Protein AF-A0A358QWW0-F1 (afdb_monomer_lite)

Secondary structure (DSSP, 8-state):
--HHHHHHHHHHHTTT-SSEEEEEE-SSGGGS--GGG--TTEEEEEEEE-SS-EEEEEEETTEEEEEEPPTT--GGG--HHHHHHTT-S-SS-GGGGB-TTT--B-S-EETTTEEHHHHHHHHT--

pLDDT: mean 85.1, std 9.16, range [53.0, 96.12]

Radius of gyration: 15.18 Å; chains: 1; bounding box: 35×37×39 Å

Sequence (126 aa):
MPIQEFENKIKGFWDGLPAVISVKEITRRSQLPKWEDCPKDHLYVGIIRKKNNDRLIVVKHQMAMEVNTAKGWRVERLGNKELLFAGLLPEFKSSGMVCSACGQFSTRINIGQVCTDCLNKKKRAI

Structure (mmCIF, N/CA/C/O backbone):
data_AF-A0A358QWW0-F1
#
_entry.id   AF-A0A358QWW0-F1
#
loop_
_atom_site.group_PDB
_atom_site.id
_atom_site.type_symbol
_atom_site.label_atom_id
_atom_site.label_alt_id
_atom_site.label_comp_id
_atom_site.label_asym_id
_atom_site.label_entity_id
_atom_site.label_seq_id
_atom_site.pdbx_PDB_ins_code
_atom_site.Cartn_x
_atom_site.Cartn_y
_atom_site.Cartn_z
_atom_site.occupancy
_atom_site.B_iso_or_equiv
_atom_site.auth_seq_id
_atom_site.auth_comp_id
_atom_site.auth_asym_id
_atom_site.auth_atom_id
_atom_site.pdbx_PDB_model_num
ATOM 1 N N . MET A 1 1 ? -9.847 14.535 8.745 1.00 65.25 1 MET A N 1
ATOM 2 C CA . MET A 1 1 ? -9.477 14.293 7.345 1.00 65.25 1 MET A CA 1
ATOM 3 C C . MET A 1 1 ? -10.345 13.146 6.843 1.00 65.25 1 MET A C 1
ATOM 5 O O . MET A 1 1 ? -10.285 12.077 7.438 1.00 65.25 1 MET A O 1
ATOM 9 N N . PRO A 1 2 ? -11.235 13.380 5.869 1.00 81.69 2 PRO A N 1
ATOM 10 C CA . PRO A 1 2 ? -11.974 12.335 5.165 1.00 81.69 2 PRO A CA 1
ATOM 11 C C . PRO A 1 2 ? -11.034 11.327 4.486 1.00 81.69 2 PRO A C 1
ATOM 13 O O . PRO A 1 2 ? -9.900 11.657 4.142 1.00 81.69 2 PRO A O 1
ATOM 16 N N . ILE A 1 3 ? -11.516 10.107 4.233 1.00 84.88 3 ILE A N 1
ATOM 17 C CA . ILE A 1 3 ? -10.727 9.052 3.562 1.00 84.88 3 ILE A CA 1
ATOM 18 C C . ILE A 1 3 ? -10.233 9.501 2.182 1.00 84.88 3 ILE A C 1
ATOM 20 O O . ILE A 1 3 ? -9.110 9.175 1.810 1.00 84.88 3 ILE A O 1
ATOM 24 N N . GLN A 1 4 ? -11.022 10.306 1.466 1.00 86.31 4 GLN A N 1
ATOM 25 C CA . GLN A 1 4 ? -10.635 10.851 0.165 1.00 86.31 4 GLN A CA 1
ATOM 26 C C . GLN A 1 4 ? -9.389 11.746 0.245 1.00 86.31 4 GLN A C 1
ATOM 28 O O . GLN A 1 4 ? -8.505 11.663 -0.602 1.00 86.31 4 GLN A O 1
ATOM 33 N N . GLU A 1 5 ? -9.286 12.585 1.276 1.00 87.12 5 GLU A N 1
ATOM 34 C CA . GLU A 1 5 ? -8.103 13.420 1.504 1.00 87.12 5 GLU A CA 1
ATOM 35 C C . GLU A 1 5 ? -6.884 12.565 1.876 1.00 87.12 5 GLU A C 1
ATOM 37 O O . GLU A 1 5 ? -5.776 12.840 1.418 1.00 87.12 5 GLU A O 1
ATOM 42 N N . PHE A 1 6 ? -7.082 11.491 2.652 1.00 88.50 6 PHE A N 1
ATOM 43 C CA . PHE A 1 6 ? -6.011 10.538 2.943 1.00 88.50 6 PHE A CA 1
ATOM 44 C C . PHE A 1 6 ? -5.524 9.836 1.668 1.00 88.50 6 PHE A C 1
ATOM 46 O O . PHE A 1 6 ? -4.320 9.770 1.438 1.00 88.50 6 PHE A O 1
ATOM 53 N N . GLU A 1 7 ? -6.432 9.377 0.805 1.00 90.31 7 GLU A N 1
ATOM 54 C CA . GLU A 1 7 ? -6.087 8.796 -0.496 1.00 90.31 7 GLU A CA 1
ATOM 55 C C . GLU A 1 7 ? -5.296 9.770 -1.369 1.00 90.31 7 GLU A C 1
ATOM 57 O O . GLU A 1 7 ? -4.246 9.403 -1.899 1.00 90.31 7 GLU A O 1
ATOM 62 N N . ASN A 1 8 ? -5.755 11.018 -1.475 1.00 88.88 8 ASN A N 1
ATOM 63 C CA . ASN A 1 8 ? -5.074 12.053 -2.251 1.00 88.88 8 ASN A CA 1
ATOM 64 C C . ASN A 1 8 ? -3.675 12.347 -1.691 1.00 88.88 8 ASN A C 1
ATOM 66 O O . ASN A 1 8 ? -2.725 12.491 -2.459 1.00 88.88 8 ASN A O 1
ATOM 70 N N . LYS A 1 9 ? -3.523 12.367 -0.360 1.00 87.81 9 LYS A N 1
ATOM 71 C CA . LYS A 1 9 ? -2.221 12.512 0.303 1.00 87.81 9 LYS A CA 1
ATOM 72 C C . LYS A 1 9 ? -1.280 11.365 -0.062 1.00 87.81 9 LYS A C 1
ATOM 74 O O . LYS A 1 9 ? -0.132 11.624 -0.409 1.00 87.81 9 LYS A O 1
ATOM 79 N N . ILE A 1 10 ? -1.752 10.114 -0.005 1.00 88.44 10 ILE A N 1
ATOM 80 C CA . ILE A 1 10 ? -0.941 8.959 -0.410 1.00 88.44 10 ILE A CA 1
ATOM 81 C C . ILE A 1 10 ? -0.551 9.091 -1.885 1.00 88.44 10 ILE A C 1
ATOM 83 O O . ILE A 1 10 ? 0.636 9.045 -2.184 1.00 88.44 10 ILE A O 1
ATOM 87 N N . LYS A 1 11 ? -1.497 9.364 -2.792 1.00 88.00 11 LYS A N 1
ATOM 88 C CA . LYS A 1 11 ? -1.207 9.583 -4.223 1.00 88.00 11 LYS A CA 1
ATOM 89 C C . LYS A 1 11 ? -0.145 10.657 -4.462 1.00 88.00 11 LYS A C 1
ATOM 91 O O . LYS A 1 11 ? 0.732 10.452 -5.295 1.00 88.00 11 LYS A O 1
ATOM 96 N N . GLY A 1 12 ? -0.174 11.750 -3.699 1.00 85.50 12 GLY A N 1
ATOM 97 C CA . GLY A 1 12 ? 0.819 12.821 -3.795 1.00 85.50 12 GLY A CA 1
ATOM 98 C C . GLY A 1 12 ? 2.255 12.378 -3.491 1.00 85.50 12 GLY A C 1
ATOM 99 O O . GLY A 1 12 ? 3.182 12.859 -4.131 1.00 85.50 12 GLY A O 1
ATOM 100 N N . PHE A 1 13 ? 2.466 11.428 -2.574 1.00 85.19 13 PHE A N 1
ATOM 101 C CA . PHE A 1 13 ? 3.816 10.927 -2.260 1.00 85.19 13 PHE A CA 1
ATOM 102 C C . PHE A 1 13 ? 4.429 10.055 -3.351 1.00 85.19 13 PHE A C 1
ATOM 104 O O . PHE A 1 13 ? 5.643 9.890 -3.413 1.00 85.19 13 PHE A O 1
ATOM 111 N N . TRP A 1 14 ? 3.573 9.466 -4.167 1.00 81.06 14 TRP A N 1
ATOM 112 C CA . TRP A 1 14 ? 3.927 8.509 -5.199 1.00 81.06 14 TRP A CA 1
ATOM 113 C C . TRP A 1 14 ? 4.179 9.199 -6.554 1.00 81.06 14 TRP A C 1
ATOM 115 O O . TRP A 1 14 ? 4.638 8.558 -7.491 1.00 81.06 14 TRP A O 1
ATOM 125 N N . ASP A 1 15 ? 3.961 10.519 -6.647 1.00 73.44 15 ASP A N 1
ATOM 126 C CA . ASP A 1 15 ? 4.329 11.353 -7.805 1.00 73.44 15 ASP A CA 1
ATOM 127 C C . ASP A 1 15 ? 3.859 10.756 -9.14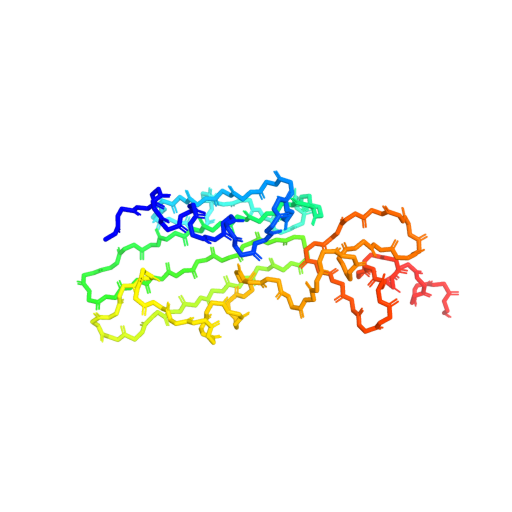9 1.00 73.44 15 ASP A C 1
ATOM 129 O O . ASP A 1 15 ? 4.607 10.623 -10.115 1.00 73.44 15 ASP A O 1
ATOM 133 N N . GLY A 1 16 ? 2.603 10.293 -9.176 1.00 67.62 16 GLY A N 1
ATOM 134 C CA . GLY A 1 16 ? 1.990 9.668 -10.353 1.00 67.62 16 GLY A CA 1
ATOM 135 C C . GLY A 1 16 ? 2.205 8.154 -10.504 1.00 67.62 16 GLY A C 1
ATOM 136 O O . GLY A 1 16 ? 1.684 7.580 -11.456 1.00 67.62 16 GLY A O 1
ATOM 137 N N . LEU A 1 17 ? 2.914 7.486 -9.584 1.00 65.94 17 LEU A N 1
ATOM 138 C CA . LEU A 1 17 ? 3.125 6.029 -9.585 1.00 65.94 17 LEU A CA 1
ATOM 139 C C . LEU A 1 17 ? 3.131 5.460 -8.160 1.00 65.94 17 LEU A C 1
ATOM 141 O O . LEU A 1 17 ? 3.989 5.881 -7.405 1.00 65.94 17 LEU A O 1
ATOM 145 N N . PRO A 1 18 ? 2.316 4.459 -7.772 1.00 67.44 18 PRO A N 1
ATOM 146 C CA . PRO A 1 18 ? 1.776 3.393 -8.600 1.00 67.44 18 PRO A CA 1
ATOM 147 C C . PRO A 1 18 ? 0.612 3.855 -9.459 1.00 67.44 18 PRO A C 1
ATOM 149 O O . PRO A 1 18 ? -0.059 4.833 -9.136 1.00 67.44 18 PRO A O 1
ATOM 152 N N . ALA A 1 19 ? 0.365 3.111 -10.536 1.00 65.62 19 ALA A N 1
ATOM 153 C CA . ALA A 1 19 ? -0.715 3.402 -11.468 1.00 65.62 19 ALA A CA 1
ATOM 154 C C . ALA A 1 19 ? -2.083 3.431 -10.765 1.00 65.62 19 ALA A C 1
ATOM 156 O O . ALA A 1 19 ? -2.961 4.202 -11.149 1.00 65.62 19 ALA A O 1
ATOM 157 N N . VAL A 1 20 ? -2.256 2.628 -9.705 1.00 84.88 20 VAL A N 1
ATOM 158 C CA . VAL A 1 20 ? -3.509 2.566 -8.949 1.00 84.88 20 VAL A CA 1
ATOM 159 C C . VAL A 1 20 ? -3.257 2.555 -7.441 1.00 84.88 20 VAL A C 1
ATOM 161 O O . VAL A 1 20 ? -2.664 1.624 -6.897 1.00 84.88 20 VAL A O 1
ATOM 164 N N . ILE A 1 21 ? -3.793 3.565 -6.749 1.00 89.94 21 ILE A N 1
ATOM 165 C CA . ILE A 1 21 ? -3.937 3.590 -5.286 1.00 89.94 21 ILE A CA 1
ATOM 166 C C . ILE A 1 21 ? -5.424 3.606 -4.961 1.00 89.94 21 ILE A C 1
ATOM 168 O O . ILE A 1 21 ? -6.130 4.517 -5.387 1.00 89.94 21 ILE A O 1
ATOM 172 N N . SER A 1 22 ? -5.886 2.616 -4.198 1.00 92.00 22 SER A N 1
ATOM 173 C CA . SER A 1 22 ? -7.271 2.518 -3.733 1.00 92.00 22 SER A CA 1
ATOM 174 C C . SER A 1 22 ? -7.298 2.497 -2.215 1.00 92.00 22 SER A C 1
ATOM 176 O O . SER A 1 22 ? -6.851 1.520 -1.611 1.00 92.00 22 SER A O 1
ATOM 178 N N . VAL A 1 23 ? -7.907 3.508 -1.599 1.00 93.94 23 VAL A N 1
ATOM 179 C CA . VAL A 1 23 ? -8.155 3.525 -0.156 1.00 93.94 23 VAL A CA 1
ATOM 180 C C . VAL A 1 23 ? -9.642 3.325 0.103 1.00 93.94 23 VAL A C 1
ATOM 182 O O . VAL A 1 23 ? -10.482 3.998 -0.482 1.00 93.94 23 VAL A O 1
ATOM 185 N N . LYS A 1 24 ? -9.994 2.386 0.984 1.00 94.12 24 LYS A N 1
ATOM 186 C CA . LYS A 1 24 ? -11.391 2.113 1.341 1.00 94.12 24 LYS A CA 1
ATOM 187 C C . LYS A 1 24 ? -11.555 1.915 2.836 1.00 94.12 24 LYS A C 1
ATOM 189 O O . LYS A 1 24 ? -10.714 1.294 3.487 1.00 94.12 24 LYS A O 1
ATOM 194 N N . GLU A 1 25 ? -12.680 2.380 3.371 1.00 95.06 25 GLU A N 1
ATOM 195 C CA . GLU A 1 25 ? -13.138 1.887 4.665 1.00 95.06 25 GLU A CA 1
ATOM 196 C C . GLU A 1 25 ? -13.656 0.460 4.494 1.00 95.06 25 GLU A C 1
ATOM 198 O O . GLU A 1 25 ? -14.429 0.165 3.581 1.00 95.06 25 GLU A O 1
ATOM 203 N N . ILE A 1 26 ? -13.195 -0.439 5.352 1.00 95.81 26 ILE A N 1
ATOM 204 C CA . ILE A 1 26 ? -13.568 -1.847 5.328 1.00 95.81 26 ILE A CA 1
ATOM 205 C C . ILE A 1 26 ? -13.931 -2.297 6.738 1.00 95.81 26 ILE A C 1
ATOM 207 O O . ILE A 1 26 ? -13.484 -1.743 7.739 1.00 95.81 26 ILE A O 1
ATOM 211 N N . THR A 1 27 ? -14.717 -3.360 6.818 1.00 94.06 27 THR A N 1
ATOM 212 C CA . THR A 1 27 ? -15.038 -4.040 8.078 1.00 94.06 27 THR A CA 1
ATOM 213 C C . THR A 1 27 ? -14.272 -5.353 8.218 1.00 94.06 27 THR A C 1
ATOM 215 O O . THR A 1 27 ? -14.027 -5.814 9.332 1.00 94.06 27 THR A O 1
ATOM 218 N N . ARG A 1 28 ? -13.865 -5.961 7.093 1.00 92.81 28 ARG A N 1
ATOM 219 C CA . ARG A 1 28 ? -13.194 -7.267 7.037 1.00 92.81 28 ARG A CA 1
ATOM 220 C C . ARG A 1 28 ? -12.060 -7.262 6.013 1.00 92.81 28 ARG A C 1
ATOM 222 O O . ARG A 1 28 ? -12.190 -6.680 4.939 1.00 92.81 28 ARG A O 1
ATOM 229 N N . ARG A 1 29 ? -10.978 -7.999 6.302 1.00 92.19 29 ARG A N 1
ATOM 230 C CA . ARG A 1 29 ? -9.815 -8.172 5.403 1.00 92.19 29 ARG A CA 1
ATOM 231 C C . ARG A 1 29 ? -10.197 -8.692 4.012 1.00 92.19 29 ARG A C 1
ATOM 233 O O . ARG A 1 29 ? -9.538 -8.329 3.043 1.00 92.19 29 ARG A O 1
ATOM 240 N N . SER A 1 30 ? -11.238 -9.519 3.909 1.00 93.69 30 SER A N 1
ATOM 241 C CA . SER A 1 30 ? -11.701 -10.119 2.649 1.00 93.69 30 SER A CA 1
ATOM 242 C C . SER A 1 30 ? -12.259 -9.113 1.638 1.00 93.69 30 SER A C 1
ATOM 244 O O . SER A 1 30 ? -12.418 -9.459 0.476 1.00 93.69 30 SER A O 1
ATOM 246 N N . GLN A 1 31 ? -12.545 -7.875 2.056 1.00 94.69 31 GLN A N 1
ATOM 247 C CA . GLN A 1 31 ? -12.966 -6.798 1.154 1.00 94.69 31 GLN A CA 1
ATOM 248 C C . GLN A 1 31 ? -11.801 -6.192 0.354 1.00 94.69 31 GLN A C 1
ATOM 250 O O . GLN A 1 31 ? -12.022 -5.361 -0.523 1.00 94.69 31 GLN A O 1
ATOM 255 N N . LEU A 1 32 ? -10.564 -6.585 0.667 1.00 95.06 32 LEU A N 1
ATOM 256 C CA . LEU A 1 32 ? -9.382 -6.293 -0.134 1.00 95.06 32 LEU A CA 1
ATOM 257 C C . LEU A 1 32 ? -8.943 -7.556 -0.880 1.00 95.06 32 LEU A C 1
ATOM 259 O O . LEU A 1 32 ? -9.104 -8.657 -0.341 1.00 95.06 32 LEU A O 1
ATOM 263 N N . PRO A 1 33 ? -8.313 -7.415 -2.057 1.00 94.00 33 PRO A N 1
ATOM 264 C CA . PRO A 1 33 ? -7.763 -8.554 -2.780 1.00 94.00 33 PRO A CA 1
ATOM 265 C C . PRO A 1 33 ? -6.742 -9.330 -1.936 1.00 94.00 33 PRO A C 1
ATOM 267 O O . PRO A 1 33 ? -6.162 -8.828 -0.958 1.00 94.00 33 PRO A O 1
ATOM 270 N N . LYS A 1 34 ? -6.533 -10.593 -2.302 1.00 92.94 34 LYS A N 1
ATOM 271 C CA . LYS A 1 34 ? -5.368 -11.351 -1.848 1.00 92.94 34 LYS A CA 1
ATOM 272 C C . LYS A 1 34 ? -4.124 -10.788 -2.541 1.00 92.94 34 LYS A C 1
ATOM 274 O O . LYS A 1 34 ? -4.233 -10.240 -3.635 1.00 92.94 34 LYS A O 1
ATOM 279 N N . TRP A 1 35 ? -2.960 -10.856 -1.896 1.00 91.12 35 TRP A N 1
ATOM 280 C CA . TRP A 1 35 ? -1.752 -10.237 -2.463 1.00 91.12 35 TRP A CA 1
ATOM 281 C C . TRP A 1 35 ? -1.290 -10.964 -3.731 1.00 91.12 35 TRP A C 1
ATOM 283 O O . TRP A 1 35 ? -0.645 -10.359 -4.585 1.00 91.12 35 TRP A O 1
ATOM 293 N N . GLU A 1 36 ? -1.615 -12.253 -3.833 1.00 90.00 36 GLU A N 1
ATOM 294 C CA . GLU A 1 36 ? -1.327 -13.150 -4.948 1.00 90.00 36 GLU A CA 1
ATOM 295 C C . GLU A 1 36 ? -1.963 -12.642 -6.245 1.00 90.00 36 GLU A C 1
ATOM 297 O O . GLU A 1 36 ? -1.361 -12.746 -7.311 1.00 90.00 36 GLU A O 1
ATOM 302 N N . ASP A 1 37 ? -3.139 -12.026 -6.122 1.00 90.62 37 ASP A N 1
ATOM 303 C CA . ASP A 1 37 ? -3.927 -11.492 -7.231 1.00 90.62 37 ASP A CA 1
ATOM 304 C C . ASP A 1 37 ? -3.652 -9.995 -7.472 1.00 90.62 37 ASP A C 1
ATOM 306 O O . ASP A 1 37 ? -4.236 -9.388 -8.370 1.00 90.62 37 ASP A O 1
ATOM 310 N N . CYS A 1 38 ? -2.796 -9.358 -6.661 1.00 89.88 38 CYS A N 1
ATOM 311 C CA . CYS A 1 38 ? -2.506 -7.932 -6.792 1.00 89.88 38 CYS A CA 1
ATOM 312 C C . CYS A 1 38 ? -1.520 -7.658 -7.940 1.00 89.88 38 CYS A C 1
ATOM 314 O O . CYS A 1 38 ? -0.390 -8.167 -7.902 1.00 89.88 38 CYS A O 1
ATOM 316 N N . PRO A 1 39 ? -1.879 -6.782 -8.900 1.00 90.62 39 PRO A N 1
ATOM 317 C CA . PRO A 1 39 ? -0.944 -6.283 -9.903 1.00 90.62 39 PRO A CA 1
ATOM 318 C C . PRO A 1 39 ? 0.256 -5.565 -9.274 1.00 90.62 39 PRO A C 1
ATOM 320 O O . PRO A 1 39 ? 0.174 -5.009 -8.175 1.00 90.62 39 PRO A O 1
ATOM 323 N N . LYS A 1 40 ? 1.386 -5.564 -9.987 1.00 88.44 40 LYS A N 1
ATOM 324 C CA . LYS A 1 40 ? 2.662 -4.984 -9.521 1.00 88.44 40 LYS A CA 1
ATOM 325 C C . LYS A 1 40 ? 2.581 -3.492 -9.230 1.00 88.44 40 LYS A C 1
ATOM 327 O O . LYS A 1 40 ? 3.257 -2.993 -8.329 1.00 88.44 40 LYS A O 1
ATOM 332 N N . ASP A 1 41 ? 1.750 -2.808 -9.993 1.00 87.25 41 ASP A N 1
ATOM 333 C CA . ASP A 1 41 ? 1.511 -1.374 -10.016 1.00 87.25 41 ASP A CA 1
ATOM 334 C C . ASP A 1 41 ? 0.256 -0.958 -9.241 1.00 87.25 41 ASP A C 1
ATOM 336 O O . ASP A 1 41 ? -0.232 0.154 -9.426 1.00 87.25 41 ASP A O 1
ATOM 340 N N . HIS A 1 42 ? -0.272 -1.827 -8.375 1.00 90.94 42 HIS A N 1
ATOM 341 C CA . HIS A 1 42 ? -1.425 -1.530 -7.533 1.00 90.94 42 HIS A CA 1
ATOM 342 C C . HIS A 1 42 ? -1.049 -1.496 -6.046 1.00 90.94 42 HIS A C 1
ATOM 344 O O . HIS A 1 42 ? -0.305 -2.343 -5.542 1.00 90.94 42 HIS A O 1
ATOM 350 N N . LEU A 1 43 ? -1.635 -0.538 -5.327 1.00 92.06 43 LEU A N 1
ATOM 351 C CA . LEU A 1 43 ? -1.585 -0.413 -3.875 1.00 92.06 43 LEU A CA 1
ATOM 352 C C . LEU A 1 43 ? -3.010 -0.297 -3.322 1.00 92.06 43 LEU A C 1
ATOM 354 O O . LEU A 1 43 ? -3.731 0.664 -3.594 1.00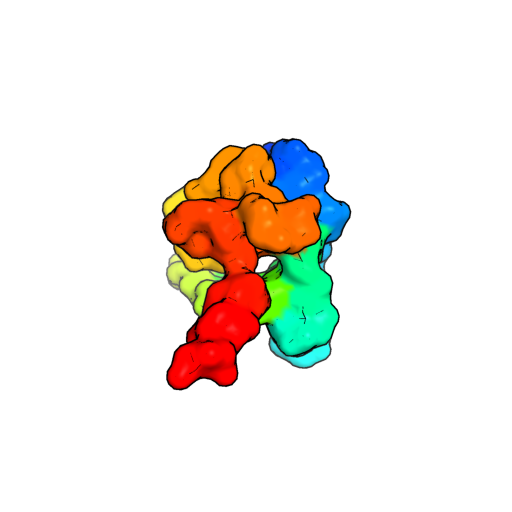 92.06 43 LEU A O 1
ATOM 358 N N . TYR A 1 44 ? -3.408 -1.267 -2.508 1.00 94.62 44 TYR A N 1
ATOM 359 C CA . TYR A 1 44 ? -4.704 -1.284 -1.843 1.00 94.62 44 TYR A CA 1
ATOM 360 C C . TYR A 1 44 ? -4.545 -1.011 -0.356 1.00 94.62 44 TYR A C 1
ATOM 362 O O . TYR A 1 44 ? -3.693 -1.595 0.315 1.00 94.62 44 TYR A O 1
ATOM 370 N N . VAL A 1 45 ? -5.415 -0.157 0.169 1.00 95.31 45 VAL A N 1
ATOM 371 C CA . VAL A 1 45 ? -5.408 0.253 1.566 1.00 95.31 45 VAL A CA 1
ATOM 372 C C . VAL A 1 45 ? -6.815 0.112 2.129 1.00 95.31 45 VAL A C 1
ATOM 374 O O . VAL A 1 45 ? -7.756 0.746 1.662 1.00 95.31 45 VAL A O 1
ATOM 377 N N . GLY A 1 46 ? -6.966 -0.728 3.141 1.00 96.12 46 GLY A N 1
ATOM 378 C CA . GLY A 1 46 ? -8.190 -0.866 3.914 1.00 96.12 46 GLY A CA 1
ATOM 379 C C . GLY A 1 46 ? -8.040 -0.227 5.280 1.00 96.12 46 GLY A C 1
ATOM 380 O O . GLY A 1 46 ? -7.053 -0.462 5.974 1.00 96.12 46 GLY A O 1
ATOM 381 N N . ILE A 1 47 ? -9.037 0.545 5.687 1.00 95.44 47 ILE A N 1
ATOM 382 C CA . ILE A 1 47 ? -9.100 1.163 7.007 1.00 95.44 47 ILE A CA 1
ATOM 383 C C . ILE A 1 47 ? -10.273 0.536 7.757 1.00 95.44 47 ILE A C 1
ATOM 385 O O . ILE A 1 47 ? -11.417 0.667 7.338 1.00 95.44 47 ILE A O 1
ATOM 389 N N . ILE A 1 48 ? -9.995 -0.143 8.868 1.00 94.88 48 ILE A N 1
ATOM 390 C CA . ILE A 1 48 ? -11.009 -0.613 9.814 1.00 94.88 48 ILE A CA 1
ATOM 391 C C . ILE A 1 48 ? -11.056 0.384 10.968 1.00 94.88 48 ILE A C 1
ATOM 393 O O . ILE A 1 48 ? -10.135 0.439 11.791 1.00 94.88 48 ILE A O 1
ATOM 397 N N . ARG A 1 49 ? -12.142 1.153 11.051 1.00 92.44 49 ARG A N 1
ATOM 398 C CA . ARG A 1 49 ? -12.383 2.082 12.159 1.00 92.44 49 ARG A CA 1
ATOM 399 C C . ARG A 1 49 ? -12.789 1.312 13.406 1.00 92.44 49 ARG A C 1
ATOM 401 O O . ARG A 1 49 ? -13.767 0.568 13.391 1.00 92.44 49 ARG A O 1
ATOM 408 N N . LYS A 1 50 ? -12.072 1.509 14.511 1.00 89.50 50 LYS A N 1
ATOM 409 C CA . LYS A 1 50 ? -12.498 1.033 15.835 1.00 89.50 50 LYS A CA 1
ATOM 410 C C . LYS A 1 50 ? -12.845 2.222 16.727 1.00 89.50 50 LYS A C 1
ATOM 412 O O . LYS A 1 50 ? -12.558 3.380 16.414 1.00 89.50 50 LYS A O 1
ATOM 417 N N . LYS A 1 51 ? -13.477 1.934 17.869 1.00 86.56 51 LYS A N 1
ATOM 418 C CA . LYS A 1 51 ? -13.915 2.955 18.836 1.00 86.56 51 LYS A CA 1
ATOM 419 C C . LYS A 1 51 ? -12.758 3.849 19.302 1.00 86.56 51 LYS A C 1
ATOM 421 O O . LYS A 1 51 ? -12.914 5.062 19.349 1.00 86.56 51 LYS A O 1
ATOM 426 N N . ASN A 1 52 ? -11.598 3.249 19.584 1.00 85.81 52 ASN A N 1
ATOM 427 C CA . ASN A 1 52 ? -10.468 3.935 20.218 1.00 85.81 52 ASN A CA 1
ATOM 428 C C . ASN A 1 52 ? -9.217 4.043 19.338 1.00 85.81 52 ASN A C 1
ATOM 430 O O . ASN A 1 52 ? -8.270 4.701 19.745 1.00 85.81 52 ASN A O 1
ATOM 434 N N . ASN A 1 53 ? -9.166 3.382 18.188 1.00 91.56 53 ASN A N 1
ATOM 435 C CA . ASN A 1 53 ? -8.033 3.406 17.265 1.00 91.56 53 ASN A CA 1
ATOM 436 C C . ASN A 1 53 ? -8.487 2.915 15.886 1.00 91.56 53 ASN A C 1
ATOM 438 O O . ASN A 1 53 ? -9.638 2.517 15.717 1.00 91.56 53 ASN A O 1
ATOM 442 N N . ASP A 1 54 ? -7.590 2.924 14.913 1.00 92.88 54 ASP A N 1
ATOM 443 C CA . ASP A 1 54 ? -7.835 2.361 13.594 1.00 92.88 54 ASP A CA 1
ATOM 444 C C . ASP A 1 54 ? -6.905 1.167 13.357 1.00 92.88 54 ASP A C 1
ATOM 446 O O . ASP A 1 54 ? -5.837 1.026 13.960 1.00 92.88 54 ASP A O 1
ATOM 450 N N . ARG A 1 55 ? -7.316 0.281 12.454 1.00 93.12 55 ARG A N 1
ATOM 451 C CA . ARG A 1 55 ? -6.446 -0.751 11.893 1.00 93.12 55 ARG A CA 1
ATOM 452 C C . ARG A 1 55 ? -6.334 -0.519 10.401 1.00 93.12 55 ARG A C 1
ATOM 454 O O . ARG A 1 55 ? -7.340 -0.443 9.704 1.00 93.12 55 ARG A O 1
ATOM 461 N N . LEU A 1 56 ? -5.103 -0.421 9.937 1.00 94.25 56 LEU A N 1
ATOM 462 C CA . LEU A 1 56 ? -4.749 -0.266 8.543 1.00 94.25 56 LEU A CA 1
ATOM 463 C C . LEU A 1 56 ? -4.354 -1.631 7.984 1.00 94.25 56 LEU A C 1
ATOM 465 O O . LEU A 1 56 ? -3.597 -2.369 8.613 1.00 94.25 56 LEU A O 1
ATOM 469 N N . ILE A 1 57 ? -4.854 -1.960 6.804 1.00 95.25 57 ILE A N 1
ATOM 470 C CA . ILE A 1 57 ? -4.475 -3.148 6.052 1.00 95.25 57 ILE A CA 1
ATOM 471 C C . ILE A 1 57 ? -3.945 -2.676 4.708 1.00 95.25 57 ILE A C 1
ATOM 473 O O . ILE A 1 57 ? -4.672 -2.047 3.947 1.00 95.25 57 ILE A O 1
ATOM 477 N N . VAL A 1 58 ? -2.693 -2.986 4.412 1.00 94.25 58 VAL A N 1
ATOM 478 C CA . VAL A 1 58 ? -2.036 -2.627 3.158 1.00 94.25 58 VAL A CA 1
ATOM 479 C C . VAL A 1 58 ? -1.798 -3.895 2.361 1.00 94.25 58 VAL A C 1
ATOM 481 O O . VAL A 1 58 ? -1.272 -4.878 2.881 1.00 94.25 58 VAL A O 1
ATOM 484 N N . VAL A 1 59 ? -2.204 -3.888 1.097 1.00 93.88 59 VAL A N 1
ATOM 485 C CA . VAL A 1 59 ? -2.009 -5.009 0.180 1.00 93.88 59 VAL A CA 1
ATOM 486 C C . VAL A 1 59 ? -1.408 -4.479 -1.110 1.00 93.88 59 VAL A C 1
ATOM 488 O O . VAL A 1 59 ? -1.956 -3.580 -1.744 1.00 93.88 59 VAL A O 1
ATOM 491 N N . LYS A 1 60 ? -0.276 -5.051 -1.493 1.00 91.00 60 LYS A N 1
ATOM 492 C CA . LYS A 1 60 ? 0.397 -4.816 -2.766 1.00 91.00 60 LYS A CA 1
ATOM 493 C C . LYS A 1 60 ? 0.985 -6.128 -3.269 1.00 91.00 60 LYS A C 1
ATOM 495 O O . LYS A 1 60 ? 0.963 -7.139 -2.567 1.00 91.00 60 LYS A O 1
ATOM 500 N N . HIS A 1 61 ? 1.504 -6.131 -4.487 1.00 88.69 61 HIS A N 1
ATOM 501 C CA . HIS A 1 61 ? 2.068 -7.336 -5.081 1.00 88.69 61 HIS A CA 1
ATOM 502 C C . HIS A 1 61 ? 3.099 -8.010 -4.155 1.00 88.69 61 HIS A C 1
ATOM 504 O O . HIS A 1 61 ? 4.065 -7.388 -3.702 1.00 88.69 61 HIS A O 1
ATOM 510 N N . GLN A 1 62 ? 2.868 -9.289 -3.848 1.00 85.50 62 GLN A N 1
ATOM 511 C CA . GLN A 1 62 ? 3.695 -10.105 -2.945 1.00 85.50 62 GLN A CA 1
ATOM 512 C C . GLN A 1 62 ? 3.748 -9.666 -1.477 1.00 85.50 62 GLN A C 1
ATOM 514 O O . GLN A 1 62 ? 4.538 -10.217 -0.711 1.00 85.50 62 GLN A O 1
ATOM 519 N N . MET A 1 63 ? 2.938 -8.699 -1.049 1.00 88.38 63 MET A N 1
ATOM 520 C CA . MET A 1 63 ? 2.946 -8.214 0.328 1.00 88.38 63 MET A CA 1
ATOM 521 C C . MET A 1 63 ? 1.536 -7.880 0.809 1.00 88.38 63 MET A C 1
ATOM 523 O O . MET A 1 63 ? 0.845 -7.039 0.245 1.00 88.38 63 MET A O 1
ATOM 527 N N . ALA A 1 64 ? 1.157 -8.466 1.939 1.00 92.19 64 ALA A N 1
ATOM 528 C CA . ALA A 1 64 ? 0.067 -7.972 2.762 1.00 92.19 64 ALA A CA 1
ATOM 529 C C . ALA A 1 64 ? 0.627 -7.619 4.140 1.00 92.19 64 ALA A C 1
ATOM 531 O O . ALA A 1 64 ? 1.400 -8.384 4.712 1.00 92.19 64 ALA A O 1
ATOM 532 N N . MET A 1 65 ? 0.246 -6.461 4.659 1.00 92.06 65 MET A N 1
ATOM 533 C CA . MET A 1 65 ? 0.682 -5.966 5.954 1.00 92.06 65 MET A CA 1
ATOM 534 C C . MET A 1 65 ? -0.501 -5.385 6.705 1.00 92.06 65 MET A C 1
ATOM 536 O O . MET A 1 65 ? -1.421 -4.817 6.119 1.00 92.06 65 MET A O 1
ATOM 540 N N . GLU A 1 66 ? -0.460 -5.512 8.021 1.00 92.44 66 GLU A N 1
ATOM 541 C CA . GLU A 1 66 ? -1.446 -4.916 8.901 1.00 92.44 66 GLU A CA 1
ATOM 542 C C . GLU A 1 66 ? -0.751 -4.075 9.957 1.00 92.44 66 GLU A C 1
ATOM 544 O O . GLU A 1 66 ? 0.198 -4.517 10.602 1.00 92.44 66 GLU A O 1
ATOM 549 N N . VAL A 1 67 ? -1.251 -2.860 10.145 1.00 90.44 67 VAL A N 1
ATOM 550 C CA . VAL A 1 67 ? -0.725 -1.907 11.114 1.00 90.44 67 VAL A CA 1
ATOM 551 C C . VAL A 1 67 ? -1.862 -1.503 12.038 1.00 90.44 67 VAL A C 1
ATOM 553 O O . VAL A 1 67 ? -2.894 -0.989 11.604 1.00 90.44 67 VAL A O 1
ATOM 556 N N . ASN A 1 68 ? -1.688 -1.750 13.332 1.00 90.44 68 ASN A N 1
ATOM 557 C CA . ASN A 1 68 ? -2.608 -1.259 14.350 1.00 90.44 68 ASN A CA 1
ATOM 558 C C . ASN A 1 68 ? -2.108 0.099 14.836 1.00 90.44 68 ASN A C 1
ATOM 560 O O . ASN A 1 68 ? -0.955 0.213 15.250 1.00 90.44 68 ASN A O 1
ATOM 564 N N . THR A 1 69 ? -2.962 1.121 14.804 1.00 87.31 69 THR A N 1
ATOM 565 C CA . THR A 1 69 ? -2.589 2.426 15.352 1.00 87.31 69 THR A CA 1
ATOM 566 C C . THR A 1 69 ? -2.639 2.400 16.880 1.00 87.31 69 THR A C 1
ATOM 568 O O . THR A 1 69 ? -3.378 1.617 17.494 1.00 87.31 69 THR A O 1
ATOM 571 N N . ALA A 1 70 ? -1.845 3.272 17.505 1.00 84.19 70 ALA A N 1
ATOM 572 C CA . ALA A 1 70 ? -1.859 3.460 18.949 1.00 84.19 70 ALA A CA 1
ATOM 573 C C . ALA A 1 70 ? -3.238 3.934 19.447 1.00 84.19 70 ALA A C 1
ATOM 575 O O . ALA A 1 70 ? -4.058 4.475 18.698 1.00 84.19 70 ALA A O 1
ATOM 576 N N . LYS A 1 71 ? -3.509 3.739 20.742 1.00 83.50 71 LYS A N 1
ATOM 577 C CA . LYS A 1 71 ? -4.765 4.176 21.366 1.00 83.50 71 LYS A CA 1
ATOM 578 C C . LYS A 1 71 ? -4.953 5.689 21.176 1.00 83.50 71 LYS A C 1
ATOM 580 O O . LYS A 1 71 ? -4.072 6.479 21.489 1.00 83.50 71 LYS A O 1
ATOM 585 N N . GLY A 1 72 ? -6.114 6.082 20.665 1.00 78.50 72 GLY A N 1
ATOM 586 C CA . GLY A 1 72 ? -6.488 7.462 20.349 1.00 78.50 72 GLY A CA 1
ATOM 587 C C . GLY A 1 72 ? -6.006 7.961 18.983 1.00 78.50 72 GLY A C 1
ATOM 588 O O . GLY A 1 72 ? -6.339 9.084 18.601 1.00 78.50 72 GLY A O 1
ATOM 589 N N . TRP A 1 73 ? -5.234 7.165 18.236 1.00 84.06 73 TRP A N 1
ATOM 590 C CA . TRP A 1 73 ? -4.690 7.572 16.942 1.00 84.06 73 TRP A CA 1
ATOM 591 C C . TRP A 1 73 ? -5.554 7.056 15.797 1.00 84.06 73 TRP A C 1
ATOM 593 O O . TRP A 1 73 ? -5.899 5.875 15.731 1.00 84.06 73 TRP A O 1
ATOM 603 N N . ARG A 1 74 ? -5.872 7.958 14.872 1.00 89.19 74 ARG A N 1
ATOM 604 C CA . ARG A 1 74 ? -6.530 7.653 13.599 1.00 89.19 74 ARG A CA 1
ATOM 605 C C . ARG A 1 74 ? -5.485 7.552 12.489 1.00 89.19 74 ARG A C 1
ATOM 607 O O . ARG A 1 74 ? -4.433 8.182 12.609 1.00 89.19 74 ARG A O 1
ATOM 614 N N . VAL A 1 75 ? -5.756 6.795 11.424 1.00 88.69 75 VAL A N 1
ATOM 615 C CA . VAL A 1 75 ? -4.792 6.606 10.312 1.00 88.69 75 VAL A CA 1
ATOM 616 C C . VAL A 1 75 ? -4.356 7.923 9.665 1.00 88.69 75 VAL A C 1
ATOM 618 O O . VAL A 1 75 ? -3.224 8.064 9.217 1.00 88.69 75 VAL A O 1
ATOM 621 N N . GLU A 1 76 ? -5.218 8.932 9.694 1.00 86.12 76 GLU A N 1
ATOM 622 C CA . GLU A 1 76 ? -4.959 10.266 9.159 1.00 86.12 76 GLU A CA 1
ATOM 623 C C . GLU A 1 76 ? -3.928 11.059 9.963 1.00 86.12 76 GLU A C 1
ATOM 625 O O . GLU A 1 76 ? -3.380 12.039 9.461 1.00 86.12 76 GLU A O 1
ATOM 630 N N . ARG A 1 77 ? -3.672 10.647 11.208 1.00 86.69 77 ARG A N 1
ATOM 631 C CA . ARG A 1 77 ? -2.682 11.256 12.103 1.00 86.69 77 ARG A CA 1
ATOM 632 C C . ARG A 1 77 ? -1.328 10.545 12.059 1.00 86.69 77 ARG A C 1
ATOM 634 O O . ARG A 1 77 ? -0.429 10.946 12.790 1.00 86.69 77 ARG A O 1
ATOM 641 N N . LEU A 1 78 ? -1.179 9.499 11.241 1.00 87.19 78 LEU A N 1
ATOM 642 C CA . LEU A 1 78 ? 0.099 8.810 11.074 1.00 87.19 78 LEU A CA 1
ATOM 643 C C . LEU A 1 78 ? 1.120 9.734 10.399 1.00 87.19 78 LEU A C 1
ATOM 645 O O . LEU A 1 78 ? 0.811 10.417 9.415 1.00 87.19 78 LEU A O 1
ATOM 649 N N . GLY A 1 79 ? 2.334 9.757 10.949 1.00 86.88 79 GLY A N 1
ATOM 650 C CA . GLY A 1 79 ? 3.462 10.491 10.399 1.00 86.88 79 GLY A CA 1
ATOM 651 C C . GLY A 1 79 ? 4.132 9.730 9.257 1.00 86.88 79 GLY A C 1
ATOM 652 O O . GLY A 1 79 ? 3.821 8.577 8.959 1.00 86.88 79 GLY A O 1
ATOM 653 N N . ASN A 1 80 ? 5.091 10.380 8.596 1.00 87.31 80 ASN A N 1
ATOM 654 C CA . ASN A 1 80 ? 5.763 9.795 7.432 1.00 87.31 80 ASN A CA 1
ATOM 655 C C . ASN A 1 80 ? 6.512 8.500 7.775 1.00 87.31 80 ASN A C 1
ATOM 657 O O . ASN A 1 80 ? 6.576 7.604 6.941 1.00 87.31 80 ASN A O 1
ATOM 661 N N . LYS A 1 81 ? 7.048 8.376 8.996 1.00 86.44 81 LYS A N 1
ATOM 662 C CA . LYS A 1 81 ? 7.733 7.155 9.443 1.00 86.44 81 LYS A CA 1
ATOM 663 C C . LYS A 1 81 ? 6.768 5.975 9.524 1.00 86.44 81 LYS A C 1
ATOM 665 O O . LYS A 1 81 ? 7.076 4.906 9.008 1.00 86.44 81 LYS A O 1
ATOM 670 N N . GLU A 1 82 ? 5.594 6.174 10.119 1.00 87.75 82 GLU A N 1
ATOM 671 C CA . GLU A 1 82 ? 4.573 5.132 10.233 1.00 87.75 82 GLU A CA 1
ATOM 672 C C . GLU A 1 82 ? 4.000 4.761 8.861 1.00 87.75 82 GLU A C 1
ATOM 674 O O . GLU A 1 82 ? 3.779 3.585 8.585 1.00 87.75 82 GLU A O 1
ATOM 679 N N . LEU A 1 83 ? 3.800 5.750 7.984 1.00 88.12 83 LEU A N 1
ATOM 680 C CA . LEU A 1 83 ? 3.332 5.518 6.616 1.00 88.12 83 LEU A CA 1
ATOM 681 C C . LEU A 1 83 ? 4.374 4.764 5.772 1.00 88.12 83 LEU A C 1
ATOM 683 O O . LEU A 1 83 ? 4.005 3.853 5.032 1.00 88.12 83 LEU A O 1
ATOM 687 N N . LEU A 1 84 ? 5.664 5.093 5.907 1.00 86.81 84 LEU A N 1
ATOM 688 C CA . LEU A 1 84 ? 6.752 4.363 5.249 1.00 86.81 84 LEU A CA 1
ATOM 689 C C . LEU A 1 84 ? 6.817 2.917 5.746 1.00 86.81 84 LEU A C 1
ATOM 691 O O . LEU A 1 84 ? 6.836 1.997 4.936 1.00 86.81 84 LEU A O 1
ATOM 695 N N . PHE A 1 85 ? 6.768 2.709 7.066 1.00 86.19 85 PHE A N 1
ATOM 696 C CA . PHE A 1 85 ? 6.765 1.371 7.662 1.00 86.19 85 PHE A CA 1
ATOM 697 C C . PHE A 1 85 ? 5.559 0.537 7.214 1.00 86.19 85 PHE A C 1
ATOM 699 O O . PHE A 1 85 ? 5.701 -0.647 6.928 1.00 86.19 85 PHE A O 1
ATOM 706 N N . ALA A 1 86 ? 4.384 1.162 7.088 1.00 87.62 86 ALA A N 1
ATOM 707 C CA . ALA A 1 86 ? 3.179 0.523 6.565 1.00 87.62 86 ALA A CA 1
ATOM 708 C C . ALA A 1 86 ? 3.260 0.180 5.062 1.00 87.62 86 ALA A C 1
ATOM 710 O O . ALA A 1 86 ? 2.335 -0.424 4.519 1.00 87.62 86 ALA A O 1
ATOM 711 N N . GLY A 1 87 ? 4.328 0.587 4.365 1.00 86.69 87 GLY A N 1
ATOM 712 C CA . GLY A 1 87 ? 4.485 0.418 2.923 1.00 86.69 87 GLY A CA 1
ATOM 713 C C . GLY A 1 87 ? 3.566 1.317 2.094 1.00 86.69 87 GLY A C 1
ATOM 714 O O . GLY A 1 87 ? 3.270 0.978 0.947 1.00 86.69 87 GLY A O 1
ATOM 715 N N . LEU A 1 88 ? 3.095 2.426 2.676 1.00 88.50 88 LEU A N 1
ATOM 716 C CA . LEU A 1 88 ? 2.242 3.419 2.020 1.00 88.50 88 LEU A CA 1
ATOM 717 C C . LEU A 1 88 ? 3.023 4.539 1.338 1.00 88.50 88 LEU A C 1
ATOM 719 O O . LEU A 1 88 ? 2.427 5.283 0.564 1.00 88.50 88 LEU A O 1
ATOM 723 N N . LEU A 1 89 ? 4.317 4.676 1.627 1.00 87.06 89 LEU A N 1
ATOM 724 C C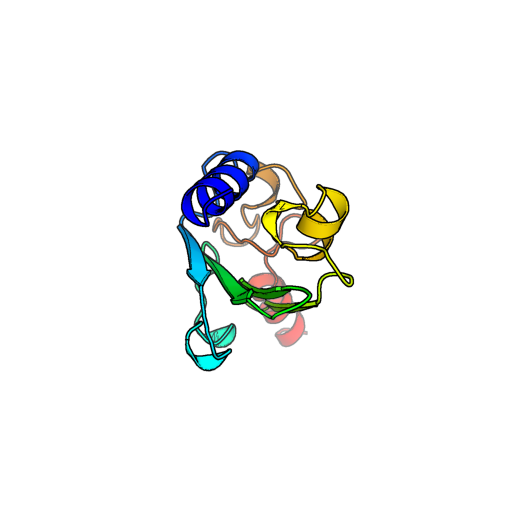A . LEU A 1 89 ? 5.213 5.599 0.935 1.00 87.06 89 LEU A CA 1
ATOM 725 C C . LEU A 1 89 ? 6.180 4.815 0.044 1.00 87.06 89 LEU A C 1
ATOM 727 O O . LEU A 1 89 ? 6.535 3.684 0.393 1.00 87.06 89 LEU A O 1
ATOM 731 N N . PRO A 1 90 ? 6.626 5.398 -1.078 1.00 80.00 90 PRO A N 1
ATOM 732 C CA . PRO A 1 90 ? 7.682 4.796 -1.870 1.00 80.00 90 PRO A CA 1
ATOM 733 C C . PRO A 1 90 ? 9.001 4.785 -1.088 1.00 80.00 90 PRO A C 1
ATOM 735 O O . PRO A 1 90 ? 9.400 5.784 -0.492 1.00 80.00 90 PRO A O 1
ATOM 738 N N . GLU A 1 91 ? 9.696 3.649 -1.113 1.00 75.31 91 GLU A N 1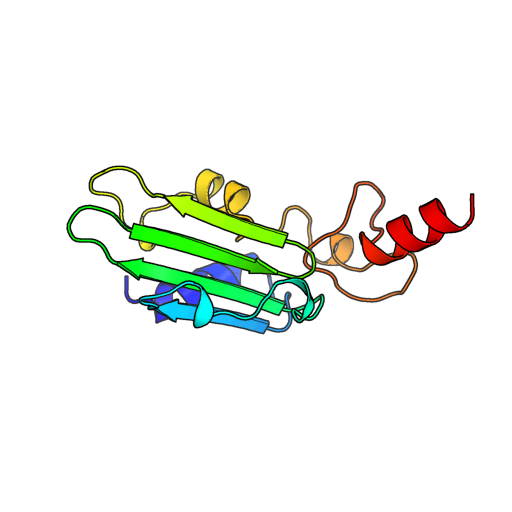
ATOM 739 C CA . GLU A 1 91 ? 11.023 3.500 -0.496 1.00 75.31 91 GLU A CA 1
ATOM 740 C C . GLU A 1 91 ? 12.138 4.112 -1.370 1.00 75.31 91 GLU A C 1
ATOM 742 O O . GLU A 1 91 ? 13.212 4.447 -0.874 1.00 75.31 91 GLU A O 1
ATOM 747 N N . PHE A 1 92 ? 11.874 4.309 -2.669 1.00 71.50 92 PHE A N 1
ATOM 748 C CA . PHE A 1 92 ? 12.800 4.859 -3.664 1.00 71.50 92 PHE A CA 1
ATOM 749 C C . PHE A 1 92 ? 12.087 5.880 -4.565 1.00 71.50 92 PHE A C 1
ATOM 751 O O . PHE A 1 92 ? 10.866 5.851 -4.692 1.00 71.50 92 PHE A O 1
ATOM 758 N N . LYS A 1 93 ? 12.835 6.764 -5.246 1.00 66.31 93 LYS A N 1
ATOM 759 C CA . LYS A 1 93 ? 12.261 7.635 -6.296 1.00 66.31 93 LYS A CA 1
ATOM 760 C C . LYS A 1 93 ? 11.587 6.793 -7.392 1.00 66.31 93 LYS A C 1
ATOM 762 O O . LYS A 1 93 ? 11.938 5.630 -7.565 1.00 66.31 93 LYS A O 1
ATOM 767 N N . SER A 1 94 ? 10.684 7.386 -8.172 1.00 61.59 94 SER A N 1
ATOM 768 C CA . SER A 1 94 ? 9.947 6.726 -9.268 1.00 61.59 94 SER A CA 1
ATOM 769 C C . SER A 1 94 ? 10.840 5.920 -10.228 1.00 61.59 94 SER A C 1
ATOM 771 O O . SER A 1 94 ? 10.514 4.779 -10.551 1.00 61.59 94 SER A O 1
ATOM 773 N N . SER A 1 95 ? 12.022 6.432 -10.592 1.00 59.00 95 SER A N 1
ATOM 774 C CA . SER A 1 95 ? 13.023 5.702 -11.396 1.00 59.00 95 SER A CA 1
ATOM 775 C C . SER A 1 95 ? 13.587 4.447 -10.714 1.00 59.00 95 SER A C 1
ATOM 777 O O . SER A 1 95 ? 13.992 3.503 -11.383 1.00 59.00 95 SER A O 1
ATOM 779 N N . GLY A 1 96 ? 13.58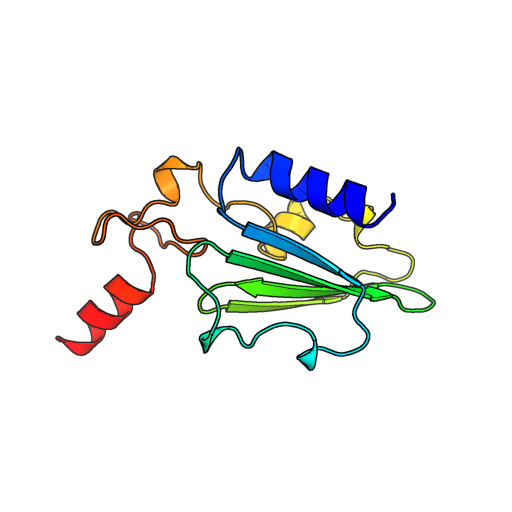4 4.408 -9.382 1.00 69.56 96 GLY A N 1
ATOM 780 C CA . GLY A 1 96 ? 13.938 3.248 -8.566 1.00 69.56 96 GLY A CA 1
ATOM 781 C C . GLY A 1 96 ? 12.840 2.199 -8.445 1.00 69.56 96 GLY A C 1
ATOM 782 O O . GLY A 1 96 ? 13.100 1.133 -7.894 1.00 69.56 96 GLY A O 1
ATOM 783 N N . MET A 1 97 ? 11.643 2.479 -8.965 1.00 78.94 97 MET A N 1
ATOM 784 C CA . MET A 1 97 ? 10.488 1.584 -8.900 1.00 78.94 97 MET A CA 1
ATOM 785 C C . MET A 1 97 ? 10.143 0.923 -10.241 1.00 78.94 97 MET A C 1
ATOM 787 O O . MET A 1 97 ? 9.151 0.201 -10.343 1.00 78.94 97 MET A O 1
ATOM 791 N N . VAL A 1 98 ? 10.987 1.102 -11.258 1.00 85.06 98 VAL A N 1
ATOM 792 C CA . VAL A 1 98 ? 10.943 0.325 -12.499 1.00 85.06 98 VAL A CA 1
ATOM 793 C C . VAL A 1 98 ? 11.971 -0.796 -12.419 1.00 85.06 98 VAL A C 1
ATOM 795 O O . VAL A 1 98 ? 13.142 -0.571 -12.126 1.00 85.06 98 VAL A O 1
ATOM 798 N N . CYS A 1 99 ? 11.528 -2.026 -12.670 1.00 86.69 99 CYS A N 1
ATOM 799 C CA . CYS A 1 99 ? 12.389 -3.192 -12.626 1.00 86.69 99 CYS A CA 1
ATOM 800 C C . CYS A 1 99 ? 13.382 -3.180 -13.795 1.00 86.69 99 CYS A C 1
ATOM 802 O O . CYS A 1 99 ? 12.980 -3.396 -14.936 1.00 86.69 99 CYS A O 1
ATOM 804 N N . SER A 1 100 ? 14.678 -3.082 -13.515 1.00 88.38 100 SER A N 1
ATOM 805 C CA . SER A 1 100 ? 15.751 -3.113 -14.518 1.00 88.38 100 SER A CA 1
ATOM 806 C C . SER A 1 100 ? 15.775 -4.402 -15.354 1.00 88.38 100 SER A C 1
ATOM 808 O O . SER A 1 100 ? 16.194 -4.381 -16.505 1.00 88.38 100 SER A O 1
ATOM 810 N N . ALA A 1 101 ? 15.282 -5.524 -14.812 1.00 88.94 101 ALA A N 1
ATOM 811 C CA . ALA A 1 101 ? 15.265 -6.814 -15.510 1.00 88.94 101 ALA A CA 1
ATOM 812 C C . ALA A 1 101 ? 14.062 -7.050 -16.447 1.00 88.94 101 ALA A C 1
ATOM 814 O O . ALA A 1 101 ? 14.191 -7.809 -17.400 1.00 88.94 101 ALA A O 1
ATOM 815 N N . CYS A 1 102 ? 12.885 -6.476 -16.171 1.00 88.69 102 CYS A N 1
ATOM 816 C CA . CYS A 1 102 ? 11.673 -6.714 -16.974 1.00 88.69 102 CYS A CA 1
ATOM 817 C C . CYS A 1 102 ? 10.995 -5.433 -17.474 1.00 88.69 102 CYS A C 1
ATOM 819 O O . CYS A 1 102 ? 9.943 -5.519 -18.096 1.00 88.69 102 CYS A O 1
ATOM 821 N N . GLY A 1 103 ? 11.545 -4.258 -17.159 1.00 86.25 103 GLY A N 1
ATOM 822 C CA . GLY A 1 103 ? 11.034 -2.947 -17.570 1.00 86.25 103 GLY A CA 1
ATOM 823 C C . GLY A 1 103 ? 9.709 -2.525 -16.926 1.00 86.25 103 GLY A C 1
ATOM 824 O O . GLY A 1 103 ? 9.188 -1.468 -17.257 1.00 86.25 103 GLY A O 1
ATOM 825 N N . GLN A 1 104 ? 9.143 -3.326 -16.017 1.00 86.94 104 GLN A N 1
ATOM 826 C CA . GLN A 1 104 ? 7.837 -3.051 -15.408 1.00 86.94 104 GLN A CA 1
ATOM 827 C C . GLN A 1 104 ? 7.973 -2.288 -14.095 1.00 86.94 104 GLN A C 1
ATOM 829 O O . GLN A 1 104 ? 8.847 -2.598 -13.282 1.00 86.94 104 GLN A O 1
ATOM 834 N N . PHE A 1 105 ? 7.052 -1.357 -13.850 1.00 85.25 105 PHE A N 1
ATOM 835 C CA . PHE A 1 105 ? 6.877 -0.762 -12.532 1.00 85.25 105 PHE A CA 1
ATOM 836 C C . PHE A 1 105 ? 6.480 -1.827 -11.497 1.00 85.25 105 PHE A C 1
ATOM 838 O O . PHE A 1 105 ? 5.729 -2.759 -11.790 1.00 85.25 105 PHE A O 1
ATOM 845 N N . SER A 1 106 ? 6.986 -1.689 -10.275 1.00 86.12 106 SER A N 1
ATOM 846 C CA . SER A 1 106 ? 6.622 -2.538 -9.148 1.00 86.12 106 SER A CA 1
ATOM 847 C C . SER A 1 106 ? 6.691 -1.751 -7.849 1.00 86.12 106 SER A C 1
ATOM 849 O O . SER A 1 106 ? 7.712 -1.162 -7.507 1.00 86.12 106 SER A O 1
ATOM 851 N N . THR A 1 107 ? 5.628 -1.849 -7.059 1.00 82.12 107 THR A N 1
ATOM 852 C CA . THR A 1 107 ? 5.549 -1.316 -5.688 1.00 82.12 107 THR A CA 1
ATOM 853 C C . THR A 1 107 ? 6.471 -2.037 -4.691 1.00 82.12 107 THR A C 1
ATOM 855 O O . THR A 1 107 ? 6.533 -1.668 -3.510 1.00 82.12 107 THR A O 1
ATOM 858 N N . ARG A 1 108 ? 7.167 -3.090 -5.144 1.00 78.56 108 ARG A N 1
ATOM 859 C CA . ARG A 1 108 ? 8.139 -3.864 -4.371 1.00 78.56 108 ARG A CA 1
ATOM 860 C C . ARG A 1 108 ? 9.362 -4.206 -5.221 1.00 78.56 108 ARG A C 1
ATOM 862 O O . ARG A 1 108 ? 9.327 -5.115 -6.058 1.00 78.56 108 ARG A O 1
ATOM 869 N N . ILE A 1 109 ? 10.440 -3.467 -4.996 1.00 78.69 109 ILE A N 1
ATOM 870 C CA . ILE A 1 109 ? 11.729 -3.623 -5.668 1.00 78.69 109 ILE A CA 1
ATOM 871 C C . ILE A 1 109 ? 12.829 -3.738 -4.620 1.00 78.69 109 ILE A C 1
ATOM 873 O O . ILE A 1 109 ? 12.760 -3.109 -3.570 1.00 78.69 109 ILE A O 1
ATOM 877 N N . ASN A 1 110 ? 13.820 -4.582 -4.902 1.00 78.06 110 ASN A N 1
ATOM 878 C CA . ASN A 1 110 ? 14.958 -4.801 -4.015 1.00 78.06 110 ASN A CA 1
ATOM 879 C C . ASN A 1 110 ? 16.142 -3.885 -4.363 1.00 78.06 110 ASN A C 1
ATOM 881 O O . ASN A 1 110 ? 16.169 -3.229 -5.409 1.00 78.06 110 ASN A O 1
ATOM 885 N N . ILE A 1 111 ? 17.158 -3.905 -3.494 1.00 69.12 111 ILE A N 1
ATOM 886 C CA . ILE A 1 111 ? 18.464 -3.270 -3.710 1.00 69.12 111 ILE A CA 1
ATOM 887 C C . ILE A 1 111 ? 19.041 -3.788 -5.041 1.00 69.12 111 ILE A C 1
ATOM 889 O O . ILE A 1 111 ? 19.297 -4.982 -5.185 1.00 69.12 111 ILE A O 1
ATOM 893 N N . GLY A 1 112 ? 19.164 -2.900 -6.035 1.00 74.00 112 GLY A N 1
ATOM 894 C CA . GLY A 1 112 ? 19.528 -3.238 -7.422 1.00 74.00 112 GLY A CA 1
ATOM 895 C C . GLY A 1 112 ? 18.422 -3.023 -8.466 1.00 74.00 112 GLY A C 1
ATOM 896 O O . GLY A 1 112 ? 18.597 -3.402 -9.622 1.00 74.00 112 GLY A O 1
ATOM 897 N N . GLN A 1 113 ? 17.287 -2.426 -8.083 1.00 83.62 113 GLN A N 1
ATOM 898 C CA . GLN A 1 113 ? 16.172 -2.103 -8.985 1.00 83.62 113 GLN A CA 1
ATOM 899 C C . GLN A 1 113 ? 15.544 -3.327 -9.672 1.00 83.62 113 GLN A C 1
ATOM 901 O O . GLN A 1 113 ? 14.987 -3.219 -10.754 1.00 83.62 113 GLN A O 1
ATOM 906 N N . VAL A 1 114 ? 15.609 -4.516 -9.066 1.00 86.25 114 VAL A N 1
ATOM 907 C CA . VAL A 1 114 ? 14.979 -5.728 -9.615 1.00 86.25 114 VAL A CA 1
ATOM 908 C C . VAL A 1 114 ? 13.737 -6.074 -8.796 1.00 86.25 114 VAL A C 1
ATOM 910 O O . VAL A 1 114 ? 13.798 -6.155 -7.565 1.00 86.25 114 VAL A O 1
ATOM 913 N N . CYS A 1 115 ? 12.601 -6.296 -9.465 1.00 87.00 115 CYS A N 1
ATOM 914 C CA . CYS A 1 115 ? 11.383 -6.745 -8.796 1.00 87.00 115 CYS A CA 1
ATOM 915 C C . CYS A 1 115 ? 11.545 -8.169 -8.250 1.00 87.00 115 CYS A C 1
ATOM 917 O O . CYS A 1 115 ? 12.292 -8.998 -8.782 1.00 87.00 115 CYS A O 1
ATOM 919 N N . THR A 1 116 ? 10.820 -8.463 -7.177 1.00 82.44 116 THR A N 1
ATOM 920 C CA . THR A 1 116 ? 10.921 -9.739 -6.463 1.00 82.44 116 THR A CA 1
ATOM 921 C C . THR A 1 116 ? 10.574 -10.950 -7.343 1.00 82.44 116 THR A C 1
ATOM 923 O O . THR A 1 116 ? 11.217 -11.989 -7.213 1.00 82.44 116 THR A O 1
ATOM 926 N N . ASP A 1 117 ? 9.676 -10.810 -8.324 1.00 85.69 117 ASP A N 1
ATOM 927 C CA . ASP A 1 117 ? 9.405 -11.853 -9.328 1.00 85.69 117 ASP A CA 1
ATOM 928 C C . ASP A 1 117 ? 10.644 -12.269 -10.117 1.00 85.69 117 ASP A C 1
ATOM 930 O O . ASP A 1 117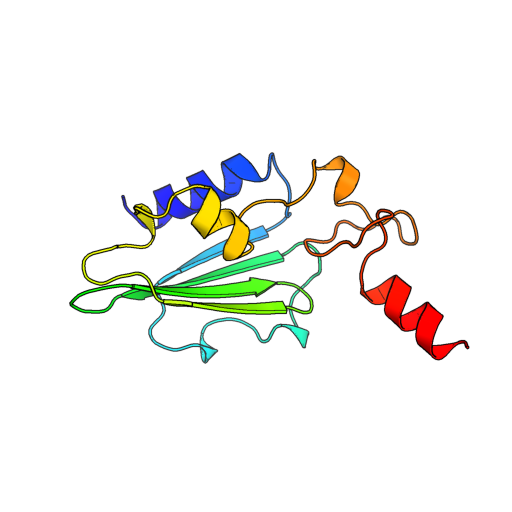 ? 10.947 -13.456 -10.245 1.00 85.69 117 ASP A O 1
ATOM 934 N N . CYS A 1 118 ? 11.369 -11.288 -10.659 1.00 88.38 118 CYS A N 1
ATOM 935 C CA . CYS A 1 118 ? 12.570 -11.535 -11.449 1.00 88.38 118 CYS A CA 1
ATOM 936 C C . CYS A 1 118 ? 13.664 -12.189 -10.602 1.00 88.38 118 CYS A C 1
ATOM 938 O O . CYS A 1 118 ? 14.400 -13.043 -11.095 1.00 88.38 118 CYS A O 1
ATOM 940 N N . LEU A 1 119 ? 13.743 -11.840 -9.318 1.00 84.62 119 LEU A N 1
ATOM 941 C CA . LEU A 1 119 ? 14.673 -12.471 -8.383 1.00 84.62 119 LEU A CA 1
ATOM 942 C C . LEU A 1 119 ? 14.274 -13.911 -8.055 1.00 84.62 119 LEU A C 1
ATOM 944 O O . LEU A 1 119 ? 15.128 -14.795 -8.068 1.00 84.62 119 LEU A O 1
ATOM 948 N N . ASN A 1 120 ? 12.988 -14.173 -7.820 1.00 83.06 120 ASN A N 1
ATOM 949 C CA . ASN A 1 120 ? 12.493 -15.520 -7.538 1.00 83.06 120 ASN A CA 1
ATOM 950 C C . ASN A 1 120 ? 12.653 -16.459 -8.740 1.00 83.06 120 ASN A C 1
ATOM 952 O O . ASN A 1 120 ? 12.958 -17.634 -8.549 1.00 83.06 120 ASN A O 1
ATOM 956 N N . LYS A 1 121 ? 12.521 -15.951 -9.973 1.00 82.38 121 LYS A N 1
ATOM 957 C CA . LYS A 1 121 ? 12.849 -16.718 -11.185 1.00 82.38 121 LYS A CA 1
ATOM 958 C C . LYS A 1 121 ? 14.324 -17.121 -11.220 1.00 82.38 121 LYS A C 1
ATOM 960 O O . LYS A 1 121 ? 14.615 -18.283 -11.469 1.00 82.38 121 LYS A O 1
ATOM 965 N N . LYS A 1 122 ? 15.241 -16.194 -10.912 1.00 67.94 122 LYS A N 1
ATOM 966 C CA . LYS A 1 122 ? 16.684 -16.489 -10.863 1.00 67.94 122 LYS A CA 1
ATOM 967 C C . LYS A 1 122 ? 17.032 -17.527 -9.794 1.00 67.94 122 LYS A C 1
ATOM 969 O O . LYS A 1 122 ? 17.809 -18.425 -10.071 1.00 67.94 122 LYS A O 1
ATOM 974 N N . LYS A 1 123 ? 16.422 -17.448 -8.606 1.00 67.56 123 LYS A N 1
ATOM 975 C CA . LYS A 1 123 ? 16.659 -18.411 -7.514 1.00 67.56 123 LYS A CA 1
ATOM 976 C C . LYS A 1 123 ? 16.199 -19.838 -7.819 1.00 67.56 123 LYS A C 1
ATOM 978 O O . LYS A 1 123 ? 16.706 -20.755 -7.200 1.00 67.56 123 LYS A O 1
ATOM 983 N N . ARG A 1 124 ? 15.222 -20.021 -8.712 1.00 62.31 124 ARG A N 1
ATOM 984 C CA . ARG A 1 124 ? 14.726 -21.349 -9.120 1.00 62.31 124 ARG A CA 1
ATOM 985 C C . ARG A 1 124 ? 15.532 -21.978 -10.261 1.00 62.31 124 ARG A C 1
ATOM 987 O O . ARG A 1 124 ? 15.294 -23.133 -10.584 1.00 62.31 124 ARG A O 1
ATOM 994 N N . ALA A 1 125 ? 16.399 -21.201 -10.906 1.00 56.09 125 ALA A N 1
ATOM 995 C CA . ALA A 1 125 ? 17.244 -21.644 -12.014 1.00 56.09 125 ALA A CA 1
ATOM 996 C C . ALA A 1 125 ? 18.661 -22.053 -11.563 1.00 56.09 125 ALA A C 1
ATOM 998 O O . ALA A 1 125 ? 19.480 -22.407 -12.406 1.00 56.09 125 ALA A O 1
ATOM 999 N N . ILE A 1 126 ? 18.936 -21.957 -10.258 1.00 53.00 126 ILE A N 1
ATOM 1000 C CA . ILE A 1 126 ? 20.154 -22.401 -9.569 1.00 53.00 126 ILE A CA 1
ATOM 1001 C C . ILE A 1 126 ? 19.765 -23.629 -8.751 1.00 53.00 126 ILE A C 1
ATOM 1003 O O . ILE A 1 126 ? 20.551 -24.596 -8.747 1.00 53.00 126 ILE A O 1
#

Foldseek 3Di:
DDQVVVQVVLCVLQVCFLVEEEEDEDQDPVVDDDLCPADQSYKYWYWDDDPFWIKIWIHHRPDIDIDTDDGNDYPVNDDPVRCVVNLSHQPDHQVLQQAPVPRHGGSAADDPSHHPVVVVVVVVVD